Protein AF-A0A951MZR8-F1 (afdb_monomer)

Sequence (99 aa):
MGLIICPECGEDDDLTGERQLDGGLQISCASCGHVWDRDMRLRCRLCESDDLLYTPKPLWEKGRGDQRTPAGRIDAYRCRACGGRDVTSSSPMPGASTR

Foldseek 3Di:
DAQDADPPPRDRPQKDWDQDPVRWIWIAHPVPRWIFIWQQQKAAPVPRDSQKDWDKDFDWDQDPDRDTDRPDIDTFIAHPVPRDGRMDRPRGDRHDGDD

Radius of gyration: 18.62 Å; Cα contacts (8 Å, |Δi|>4): 191; chains: 1; bounding box: 42×26×53 Å

Mean predicted aligned error: 9.26 Å

Secondary structure (DSSP, 8-state):
-PPP--TTT--SSSEEEEE-TTS-EEEEETTT--EEEE---EEETTT----EEE--EEEEEE-STT-EEEEEEE--EEETTT----EEE------PBP-

pLDDT: mean 81.5, std 13.78, range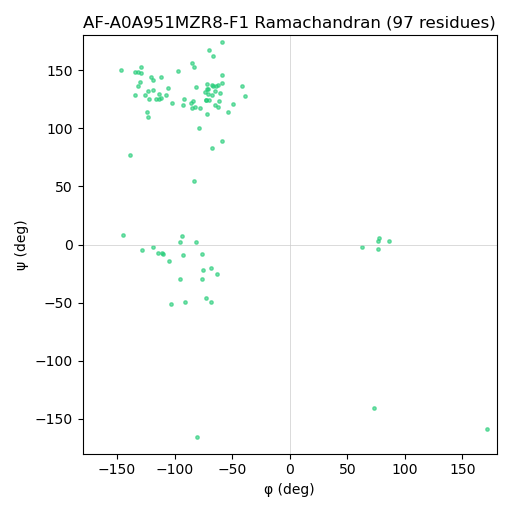 [39.06, 94.81]

Structure (mmCIF, N/CA/C/O backbone):
data_AF-A0A951MZR8-F1
#
_entry.id   AF-A0A951MZR8-F1
#
loop_
_atom_site.group_PDB
_atom_site.id
_atom_site.type_symbol
_atom_site.label_atom_id
_atom_site.label_alt_id
_atom_site.label_comp_id
_atom_site.label_asym_id
_atom_site.label_entity_id
_atom_site.label_seq_id
_atom_site.pdbx_PDB_ins_code
_atom_site.Cartn_x
_atom_site.Cartn_y
_atom_site.Cartn_z
_atom_site.occupancy
_atom_site.B_iso_or_equiv
_atom_site.auth_seq_id
_atom_site.auth_comp_id
_atom_site.auth_asym_id
_atom_site.auth_atom_id
_atom_site.pdbx_PDB_model_num
ATOM 1 N N . MET A 1 1 ? -9.324 0.859 -9.011 1.00 39.06 1 MET A N 1
ATOM 2 C CA . MET A 1 1 ? -9.385 1.650 -7.766 1.00 39.06 1 MET A CA 1
ATOM 3 C C . MET A 1 1 ? -10.212 0.881 -6.756 1.00 39.06 1 MET A C 1
ATOM 5 O O . MET A 1 1 ? -11.300 0.464 -7.120 1.00 39.06 1 MET A O 1
ATOM 9 N N . GLY A 1 2 ? -9.696 0.640 -5.550 1.00 55.94 2 GLY A N 1
ATOM 10 C CA . GLY A 1 2 ? -10.509 0.091 -4.462 1.00 55.94 2 GLY A CA 1
ATOM 11 C C . GLY A 1 2 ? -11.283 1.225 -3.801 1.00 55.94 2 GLY A C 1
ATOM 12 O O . GLY A 1 2 ? -10.647 2.156 -3.309 1.00 55.94 2 GLY A O 1
ATOM 13 N N . LEU A 1 3 ? -12.614 1.163 -3.844 1.00 69.50 3 LEU A N 1
ATOM 14 C CA . LEU A 1 3 ? -13.473 2.026 -3.036 1.00 69.50 3 LEU A CA 1
ATOM 15 C C . LEU A 1 3 ? -13.279 1.669 -1.558 1.00 69.50 3 L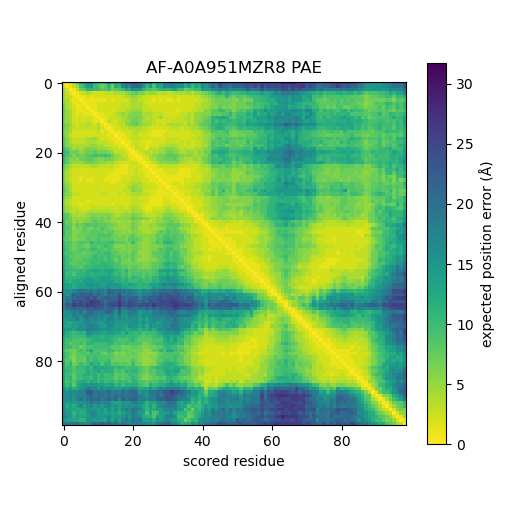EU A C 1
ATOM 17 O O . LEU A 1 3 ? -13.165 0.492 -1.211 1.00 69.50 3 LEU A O 1
ATOM 21 N N . ILE A 1 4 ? -13.176 2.691 -0.715 1.00 81.88 4 ILE A N 1
ATOM 22 C CA . ILE A 1 4 ? -13.206 2.542 0.738 1.00 81.88 4 ILE A CA 1
ATOM 23 C C . ILE A 1 4 ? -14.669 2.706 1.127 1.00 81.88 4 ILE A C 1
ATOM 25 O O . ILE A 1 4 ? -15.275 3.700 0.756 1.00 81.88 4 ILE A O 1
ATOM 29 N N . ILE A 1 5 ? -15.216 1.725 1.833 1.00 89.75 5 ILE A N 1
ATOM 30 C CA . ILE A 1 5 ? -16.617 1.697 2.250 1.00 89.75 5 ILE A CA 1
ATOM 31 C C . ILE A 1 5 ? -16.634 1.401 3.748 1.00 89.75 5 ILE A C 1
ATOM 33 O O . ILE A 1 5 ? -15.841 0.577 4.219 1.00 89.75 5 ILE A O 1
ATOM 37 N N . CYS A 1 6 ? -17.511 2.064 4.496 1.00 90.12 6 CYS A N 1
ATOM 38 C CA . CYS A 1 6 ? -17.727 1.779 5.903 1.00 90.12 6 CYS A CA 1
ATOM 39 C C . CYS A 1 6 ? -18.220 0.332 6.068 1.00 90.12 6 CYS A C 1
ATOM 41 O O . CYS A 1 6 ? -19.256 -0.021 5.498 1.00 90.12 6 CYS A O 1
ATOM 43 N N . PRO A 1 7 ? -17.527 -0.507 6.858 1.00 89.62 7 PRO A N 1
ATOM 44 C CA . PRO A 1 7 ? -17.903 -1.910 7.022 1.00 89.62 7 PRO A CA 1
ATOM 45 C C . PRO A 1 7 ? -19.224 -2.101 7.783 1.00 89.62 7 PRO A C 1
ATOM 47 O O . PRO A 1 7 ? -19.838 -3.155 7.653 1.00 89.62 7 PRO A O 1
ATOM 50 N N . GLU A 1 8 ? -19.669 -1.096 8.544 1.00 91.25 8 GLU A N 1
ATOM 51 C CA . GLU A 1 8 ? -20.892 -1.169 9.353 1.00 91.25 8 GLU A CA 1
ATOM 52 C C . GLU A 1 8 ? -22.135 -0.674 8.605 1.00 91.25 8 GLU A C 1
ATOM 54 O O . GLU A 1 8 ? -23.160 -1.353 8.598 1.00 91.25 8 GLU A O 1
ATOM 59 N N . CYS A 1 9 ? -22.075 0.503 7.971 1.00 92.25 9 CYS A N 1
ATOM 60 C CA . CYS A 1 9 ? -23.251 1.119 7.342 1.00 92.25 9 CYS A CA 1
ATOM 61 C C . CYS A 1 9 ? -23.211 1.170 5.809 1.00 92.25 9 CYS A C 1
ATOM 63 O O . CYS A 1 9 ? -24.209 1.544 5.200 1.00 92.25 9 CYS A O 1
ATOM 65 N N . GLY A 1 10 ? -22.093 0.803 5.177 1.00 90.31 10 GLY A N 1
ATOM 66 C CA . GLY A 1 10 ? -21.957 0.846 3.719 1.00 90.31 10 GLY A CA 1
ATOM 67 C C . GLY A 1 10 ? -21.723 2.242 3.125 1.00 90.31 10 GLY A C 1
ATOM 68 O O . GLY A 1 10 ? -21.703 2.360 1.907 1.00 90.31 10 GLY A O 1
ATOM 69 N N . GLU A 1 11 ? -21.545 3.272 3.957 1.00 90.31 11 GLU A N 1
ATOM 70 C CA . GLU A 1 11 ? -21.225 4.645 3.534 1.00 90.31 11 GLU A CA 1
ATOM 71 C C . GLU A 1 11 ? -19.859 4.717 2.838 1.00 90.31 11 GLU A C 1
ATOM 73 O O . GLU A 1 11 ? -18.891 4.134 3.333 1.00 90.31 11 GLU A O 1
ATOM 78 N N . ASP A 1 12 ? -19.752 5.446 1.730 1.00 90.44 12 ASP A N 1
ATOM 79 C CA . ASP A 1 12 ? -18.516 5.576 0.949 1.00 90.44 12 ASP A CA 1
ATOM 80 C C . ASP A 1 12 ? -18.100 7.026 0.648 1.00 90.44 12 ASP A C 1
ATOM 82 O O . ASP A 1 12 ? -16.993 7.228 0.140 1.00 90.44 12 ASP A O 1
ATOM 86 N N . ASP A 1 13 ? -18.915 8.020 1.022 1.00 87.75 13 ASP A N 1
ATOM 87 C CA . ASP A 1 13 ? -18.622 9.445 0.804 1.00 87.75 13 ASP A CA 1
ATOM 88 C C . ASP A 1 13 ? -18.155 10.137 2.100 1.00 87.75 13 ASP A C 1
ATOM 90 O O . ASP A 1 13 ? -17.071 10.722 2.163 1.00 87.75 13 ASP A O 1
ATOM 94 N N . ASP A 1 14 ? -18.914 9.975 3.189 1.00 92.06 14 ASP A N 1
ATOM 95 C CA . ASP A 1 14 ? -18.675 10.642 4.480 1.00 92.06 14 ASP A CA 1
ATOM 96 C C . ASP A 1 14 ? -17.623 9.925 5.356 1.00 92.06 14 ASP A C 1
ATOM 98 O O . ASP A 1 14 ? -17.855 9.556 6.518 1.00 92.06 14 ASP A O 1
ATOM 102 N N . LEU A 1 15 ? -16.433 9.713 4.786 1.00 91.56 15 LEU A N 1
ATOM 103 C CA . LEU A 1 15 ? -15.292 9.062 5.430 1.00 91.56 15 LEU A CA 1
ATOM 104 C C . LEU A 1 15 ? -14.129 10.040 5.640 1.00 91.56 15 LEU A C 1
ATOM 106 O O . LEU A 1 15 ? -13.642 10.685 4.713 1.00 91.56 15 LEU A O 1
ATOM 110 N N . THR A 1 16 ? -13.614 10.095 6.866 1.00 91.94 16 THR A N 1
ATOM 111 C CA . THR A 1 16 ? -12.428 10.888 7.224 1.00 91.94 16 THR A CA 1
ATOM 112 C C . THR A 1 16 ? -11.263 9.978 7.572 1.00 91.94 16 THR A C 1
ATOM 114 O O . THR A 1 16 ? -11.464 8.904 8.127 1.00 91.94 16 THR A O 1
ATOM 117 N N . GLY A 1 17 ? -10.040 10.380 7.218 1.00 90.38 17 GLY A N 1
ATOM 118 C CA . GLY A 1 17 ? -8.837 9.588 7.464 1.00 90.38 17 GLY A CA 1
ATOM 119 C C . GLY A 1 17 ? -7.777 10.369 8.233 1.00 90.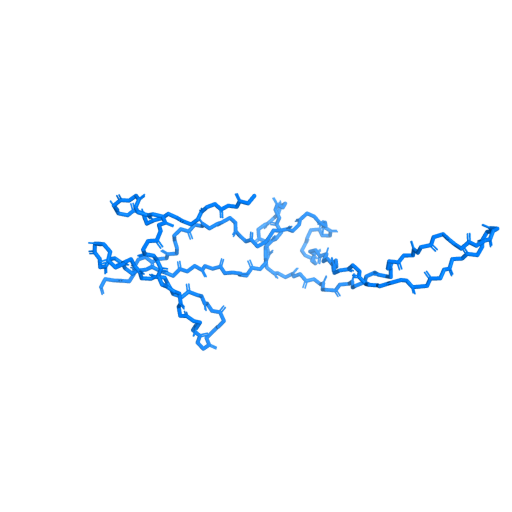38 17 GLY A C 1
ATOM 120 O O . GLY A 1 17 ? -7.383 11.453 7.804 1.00 90.38 17 GLY A O 1
ATOM 121 N N . GLU A 1 18 ? -7.266 9.790 9.316 1.00 90.25 18 GLU A N 1
ATOM 122 C CA . GLU A 1 18 ? -6.165 10.329 10.113 1.00 90.25 18 GLU A CA 1
ATOM 123 C C . GLU A 1 18 ? -4.952 9.392 10.061 1.00 90.25 18 GLU A C 1
ATOM 125 O O . GLU A 1 18 ? -5.040 8.195 10.349 1.00 90.25 18 GLU A O 1
ATOM 130 N N . ARG A 1 19 ? -3.791 9.933 9.668 1.00 86.56 19 ARG A N 1
ATOM 131 C CA . ARG A 1 19 ? -2.533 9.175 9.674 1.00 86.56 19 ARG A CA 1
ATOM 132 C C . ARG A 1 19 ? -2.059 8.994 11.109 1.00 86.56 19 ARG A C 1
ATOM 134 O O . ARG A 1 19 ? -1.827 9.973 11.809 1.00 86.56 19 ARG A O 1
ATOM 141 N N . GLN A 1 20 ? -1.844 7.746 11.491 1.00 84.69 20 GLN A N 1
ATOM 142 C CA . GLN A 1 20 ? -1.325 7.382 12.800 1.00 84.69 20 GLN A CA 1
ATOM 143 C C . GLN A 1 20 ? 0.211 7.448 12.813 1.00 84.69 20 GLN A C 1
ATOM 145 O O . GLN A 1 20 ? 0.874 7.349 11.774 1.00 84.69 20 GLN A O 1
ATOM 150 N N . LEU A 1 21 ? 0.795 7.624 14.004 1.00 79.56 21 LEU A N 1
ATOM 151 C CA . LEU A 1 21 ? 2.251 7.748 14.195 1.00 79.56 21 LEU A CA 1
ATOM 152 C C . LEU A 1 21 ? 3.025 6.483 13.786 1.00 79.56 21 LEU A C 1
ATOM 154 O O . LEU A 1 21 ? 4.197 6.568 13.426 1.00 79.56 21 LEU A O 1
ATOM 158 N N . ASP A 1 22 ? 2.375 5.322 13.820 1.00 75.06 22 ASP A N 1
ATOM 159 C CA . ASP A 1 22 ? 2.930 4.026 13.418 1.00 75.06 22 ASP A CA 1
ATOM 160 C C . ASP A 1 22 ? 2.886 3.786 11.893 1.00 75.06 22 ASP A C 1
ATOM 162 O O . ASP A 1 22 ? 3.290 2.727 11.410 1.00 75.06 22 ASP A O 1
ATOM 166 N N . GLY A 1 23 ? 2.406 4.770 11.123 1.00 71.38 23 GLY A N 1
ATOM 167 C CA . GLY A 1 23 ? 2.251 4.686 9.672 1.00 71.38 23 GLY A CA 1
ATOM 168 C C . GLY A 1 23 ? 0.926 4.071 9.211 1.00 71.38 23 GL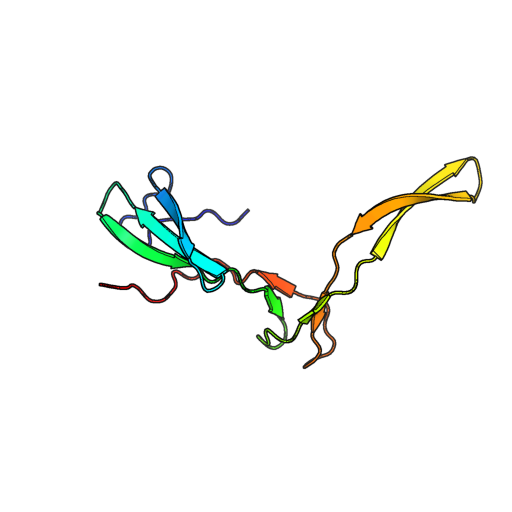Y A C 1
ATOM 169 O O . GLY A 1 23 ? 0.725 3.935 7.999 1.00 71.38 23 GLY A O 1
ATOM 170 N N . GL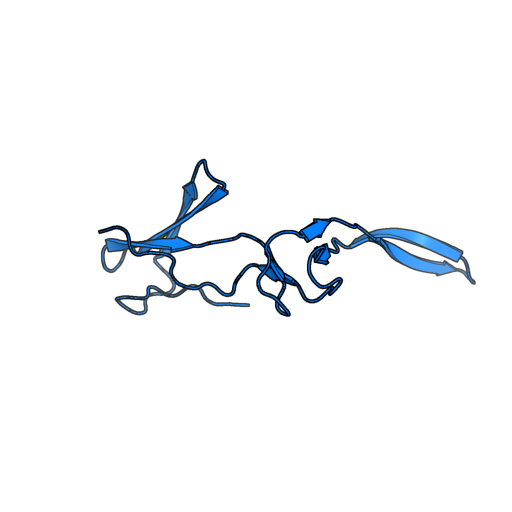Y A 1 24 ? 0.025 3.723 10.136 1.00 79.00 24 GLY A N 1
ATOM 171 C CA . GLY A 1 24 ? -1.351 3.335 9.841 1.00 79.00 24 GLY A CA 1
ATOM 172 C C . GLY A 1 24 ? -2.218 4.505 9.364 1.00 79.00 24 GLY A C 1
ATOM 173 O O . GLY A 1 24 ? -1.845 5.679 9.454 1.00 79.00 24 GLY A O 1
ATOM 174 N N . LEU A 1 25 ? -3.396 4.184 8.833 1.00 86.50 25 LEU A N 1
ATOM 175 C CA . LEU A 1 25 ? -4.438 5.158 8.516 1.00 86.50 25 LEU A CA 1
ATOM 176 C C . LEU A 1 25 ? -5.706 4.759 9.266 1.00 86.50 25 LEU A C 1
ATOM 178 O O . LEU A 1 25 ? -6.316 3.757 8.911 1.00 86.50 25 LEU A O 1
ATOM 182 N N . GLN A 1 26 ? -6.097 5.532 10.270 1.00 90.69 26 GLN A N 1
ATOM 183 C CA . GLN A 1 26 ? -7.387 5.359 10.926 1.00 90.69 26 GLN A CA 1
ATOM 184 C C . GLN A 1 26 ? -8.460 6.045 10.087 1.00 90.69 26 GLN A C 1
ATOM 186 O O . GLN A 1 26 ? -8.244 7.154 9.599 1.00 90.69 26 GLN A O 1
ATOM 191 N N . ILE A 1 27 ? -9.589 5.379 9.886 1.00 91.19 27 ILE A N 1
ATOM 192 C CA . ILE A 1 27 ? -10.721 5.888 9.121 1.00 91.19 27 ILE A CA 1
ATOM 193 C C . ILE A 1 27 ? -11.925 5.980 10.045 1.00 91.19 27 ILE A C 1
ATOM 195 O O . ILE A 1 27 ? -12.230 5.030 10.760 1.00 91.19 27 ILE A O 1
ATOM 199 N N . SER A 1 28 ? -12.614 7.114 9.991 1.00 93.56 28 SER A N 1
ATOM 200 C CA . SER A 1 28 ? -13.810 7.401 10.774 1.00 93.56 28 SER A CA 1
ATOM 201 C C . SER A 1 28 ? -14.963 7.736 9.835 1.00 93.56 28 SER A C 1
ATOM 203 O O . SER A 1 28 ? -14.854 8.639 9.001 1.00 93.56 28 SER A O 1
ATOM 205 N N . CYS A 1 29 ? -16.075 7.016 9.969 1.00 94.81 29 CYS A N 1
ATOM 206 C CA . CYS A 1 29 ? -17.313 7.282 9.243 1.00 94.81 29 CYS A CA 1
ATOM 207 C C . CYS A 1 29 ? -18.147 8.323 9.994 1.00 94.81 29 CYS A C 1
ATOM 209 O O . CYS A 1 29 ? -18.539 8.088 11.136 1.00 94.81 29 CYS A O 1
ATOM 211 N N . ALA A 1 30 ? -18.467 9.449 9.355 1.00 93.44 30 ALA A N 1
ATOM 212 C CA . ALA A 1 30 ? -19.292 10.486 9.977 1.00 93.44 30 ALA A CA 1
ATOM 213 C C . ALA A 1 30 ? -20.787 10.109 10.036 1.00 93.44 30 ALA A C 1
ATOM 215 O O . ALA A 1 30 ? -21.505 10.614 10.895 1.00 93.44 30 ALA A O 1
ATOM 216 N N . SER A 1 31 ? -21.240 9.189 9.174 1.00 93.81 31 SER A N 1
ATOM 217 C CA . SER A 1 31 ? -22.639 8.739 9.093 1.00 93.81 31 SER A CA 1
ATOM 218 C C . SER A 1 31 ? -23.050 7.844 10.274 1.00 93.81 31 SER A C 1
ATOM 220 O O . SER A 1 31 ? -24.088 8.068 10.894 1.00 93.81 31 SER A O 1
ATOM 222 N N . CYS A 1 32 ? -22.219 6.859 10.647 1.00 93.50 32 CYS A N 1
ATOM 223 C CA . CYS A 1 32 ? -22.515 5.937 11.758 1.00 93.50 32 CYS A CA 1
ATOM 224 C C . CYS A 1 32 ? -21.570 6.055 12.966 1.00 93.50 32 CYS A C 1
ATOM 226 O O . CYS A 1 32 ? -21.801 5.409 13.986 1.00 93.50 32 CYS A O 1
ATOM 228 N N . GLY A 1 33 ? -20.503 6.853 12.866 1.00 92.62 33 GLY A N 1
ATOM 229 C CA . GLY A 1 33 ? -19.495 7.009 13.917 1.00 92.62 33 GLY A CA 1
ATOM 230 C C . GLY A 1 33 ? -18.499 5.851 14.026 1.00 92.62 33 GLY A C 1
ATOM 231 O O . GLY A 1 33 ? -17.660 5.868 14.923 1.00 92.62 33 GLY A O 1
ATOM 232 N N . HIS A 1 34 ? -18.571 4.843 13.151 1.00 93.56 34 HIS A N 1
ATOM 233 C CA . HIS A 1 34 ? -17.644 3.715 13.189 1.00 93.56 34 HIS A CA 1
ATOM 234 C C . HIS A 1 34 ? -16.219 4.143 12.830 1.00 93.56 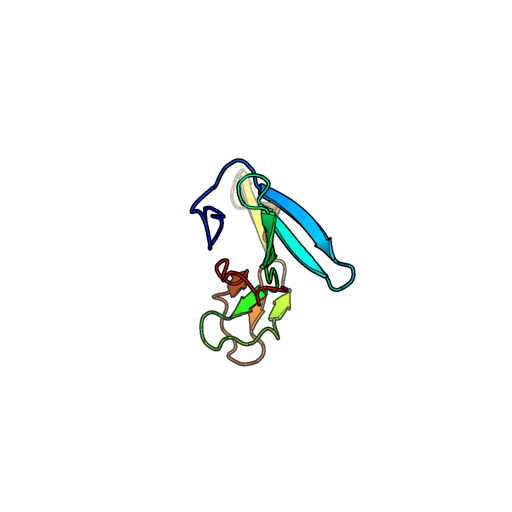34 HIS A C 1
ATOM 236 O O . HIS A 1 34 ? -16.010 4.874 11.858 1.00 93.56 34 HIS A O 1
ATOM 242 N N . VAL A 1 35 ? -15.247 3.630 13.586 1.00 92.25 35 VAL A N 1
ATOM 243 C CA . VAL A 1 35 ? -13.819 3.892 13.402 1.00 92.25 35 VAL A CA 1
ATOM 244 C C . VAL A 1 35 ? -13.084 2.570 13.200 1.00 92.25 35 VAL A C 1
ATOM 246 O O . VAL A 1 35 ? -13.285 1.610 13.947 1.00 92.25 35 VAL A O 1
ATOM 249 N N . TRP A 1 36 ? -12.232 2.506 12.182 1.00 89.44 36 TRP A N 1
ATOM 250 C CA . TRP A 1 36 ? -11.436 1.321 11.879 1.00 89.44 36 TRP A CA 1
ATOM 251 C C . TRP A 1 36 ? -10.078 1.698 11.304 1.00 89.44 36 TRP A C 1
ATOM 253 O O . TRP A 1 36 ? -9.926 2.707 10.617 1.00 89.44 36 TRP A O 1
ATOM 263 N N . ASP A 1 37 ? -9.079 0.860 11.554 1.00 86.75 37 ASP A N 1
ATOM 264 C CA . ASP A 1 37 ? -7.753 1.067 10.988 1.00 86.75 37 ASP A CA 1
ATOM 265 C C . ASP A 1 37 ? -7.665 0.509 9.570 1.00 86.75 37 ASP A C 1
ATOM 267 O O . ASP A 1 37 ? -8.344 -0.442 9.197 1.00 86.75 37 ASP A O 1
ATOM 271 N N . ARG A 1 38 ? -6.793 1.076 8.747 1.00 80.94 38 ARG A N 1
ATOM 272 C CA . ARG A 1 38 ? -6.473 0.568 7.418 1.00 80.94 38 ARG A CA 1
ATOM 273 C C . ARG A 1 38 ? -4.974 0.335 7.324 1.00 80.94 38 ARG A C 1
ATOM 275 O O . ARG A 1 38 ? -4.182 1.280 7.323 1.00 80.94 38 ARG A O 1
ATOM 282 N N . ASP A 1 39 ? -4.590 -0.934 7.186 1.00 75.75 39 ASP A N 1
ATOM 283 C CA . ASP A 1 39 ? -3.195 -1.301 6.946 1.00 75.75 39 ASP A CA 1
ATOM 284 C C . ASP A 1 39 ? -2.797 -0.917 5.511 1.00 75.75 39 ASP A C 1
ATOM 286 O O . ASP A 1 39 ? -3.305 -1.463 4.527 1.00 75.75 39 ASP A O 1
ATOM 290 N N . MET A 1 40 ? -1.896 0.062 5.398 1.00 75.75 40 MET A N 1
ATOM 291 C CA . MET A 1 40 ? -1.341 0.529 4.125 1.00 75.75 40 MET A CA 1
ATOM 292 C C . MET A 1 40 ? 0.000 -0.129 3.780 1.00 75.75 40 MET A C 1
ATOM 294 O O . MET A 1 40 ? 0.609 0.230 2.766 1.00 75.75 40 MET A O 1
ATOM 298 N N . ARG A 1 41 ? 0.495 -1.059 4.607 1.00 78.69 41 ARG A N 1
ATOM 299 C CA . ARG A 1 41 ? 1.772 -1.730 4.359 1.00 78.69 41 ARG A CA 1
ATOM 300 C C . ARG A 1 41 ? 1.698 -2.523 3.056 1.00 78.69 41 ARG A C 1
ATOM 302 O O . ARG A 1 41 ? 0.712 -3.191 2.739 1.00 78.69 41 ARG A O 1
ATOM 309 N N . LEU A 1 42 ? 2.770 -2.438 2.276 1.00 81.94 42 LEU A N 1
ATOM 310 C CA . LEU A 1 42 ? 2.923 -3.252 1.079 1.00 81.94 42 LEU A CA 1
ATOM 311 C C . LEU A 1 42 ? 3.167 -4.709 1.490 1.00 81.94 42 LEU A C 1
ATOM 313 O O . LEU A 1 42 ? 4.014 -4.982 2.338 1.00 81.94 42 LEU A O 1
ATOM 317 N N . ARG A 1 43 ? 2.461 -5.644 0.854 1.00 87.75 43 ARG A N 1
ATOM 318 C CA . ARG A 1 43 ? 2.634 -7.088 1.043 1.00 87.75 43 ARG A CA 1
ATOM 319 C C . ARG A 1 43 ? 2.806 -7.793 -0.292 1.00 87.75 43 ARG A C 1
ATOM 321 O O . ARG A 1 43 ? 2.254 -7.391 -1.320 1.00 87.75 43 ARG A O 1
ATOM 328 N N . CYS A 1 44 ? 3.583 -8.868 -0.285 1.00 90.00 44 CYS A N 1
ATOM 329 C CA . CYS A 1 44 ? 3.695 -9.744 -1.439 1.00 90.00 44 CYS A CA 1
ATOM 330 C C . CYS A 1 44 ? 2.397 -10.534 -1.630 1.00 90.00 44 CYS A C 1
ATOM 332 O O . CYS A 1 44 ? 1.944 -11.204 -0.710 1.00 90.00 44 CYS A O 1
ATOM 334 N N . ARG A 1 45 ? 1.835 -10.540 -2.840 1.00 88.88 45 ARG A N 1
ATOM 335 C CA . ARG A 1 45 ? 0.618 -11.316 -3.144 1.00 88.88 45 ARG A CA 1
ATOM 336 C C . ARG A 1 45 ? 0.846 -12.813 -3.315 1.00 88.88 45 ARG A C 1
ATOM 338 O O . ARG A 1 45 ? -0.112 -13.564 -3.427 1.00 88.88 45 ARG A O 1
ATOM 345 N N . LEU A 1 46 ? 2.107 -13.237 -3.336 1.00 89.94 46 LEU A N 1
ATOM 346 C CA . LEU A 1 46 ? 2.479 -14.640 -3.506 1.00 89.94 46 LEU A CA 1
ATOM 347 C C . LEU A 1 46 ? 2.710 -15.356 -2.173 1.00 89.94 46 LEU A C 1
ATOM 349 O O . LEU A 1 46 ? 2.535 -16.566 -2.103 1.00 89.94 46 LEU A O 1
ATOM 353 N N . CYS A 1 47 ? 3.153 -14.636 -1.139 1.00 90.69 47 CYS A N 1
ATOM 354 C CA . CYS A 1 47 ? 3.521 -15.233 0.150 1.00 90.69 47 CYS A CA 1
ATOM 355 C C . CYS A 1 47 ? 3.184 -14.366 1.371 1.00 90.69 47 CYS A C 1
ATOM 357 O O . CYS A 1 47 ? 3.651 -14.669 2.462 1.00 90.69 47 CYS A O 1
ATOM 359 N N . GLU A 1 48 ? 2.455 -13.260 1.186 1.00 88.31 48 GLU A N 1
ATOM 360 C CA . GLU A 1 48 ? 1.935 -12.355 2.234 1.00 88.31 48 GLU A CA 1
ATOM 361 C C . GLU A 1 48 ? 2.979 -11.625 3.101 1.00 88.31 48 GLU A C 1
ATOM 363 O O . GLU A 1 48 ? 2.630 -10.761 3.910 1.00 88.31 48 GLU A O 1
ATOM 368 N N . SER A 1 49 ? 4.264 -11.903 2.874 1.00 89.00 49 SER A N 1
ATOM 369 C CA . SER A 1 49 ? 5.399 -11.223 3.497 1.00 89.00 49 SER A CA 1
ATOM 370 C C . SER A 1 49 ? 5.386 -9.720 3.210 1.00 89.00 49 SER A C 1
ATOM 372 O O . SER A 1 49 ? 5.175 -9.294 2.071 1.00 89.00 49 SER A O 1
ATOM 374 N N . ASP A 1 50 ? 5.709 -8.932 4.230 1.00 87.94 50 ASP A N 1
ATOM 375 C CA . ASP A 1 50 ? 5.966 -7.490 4.158 1.00 87.94 50 ASP A CA 1
ATOM 376 C C . ASP A 1 50 ? 7.459 -7.156 3.956 1.00 87.94 50 ASP A C 1
ATOM 378 O O . ASP A 1 50 ? 7.796 -6.016 3.638 1.00 87.94 50 ASP A O 1
ATOM 382 N N . ASP A 1 51 ? 8.356 -8.151 4.049 1.00 91.31 51 ASP A N 1
ATOM 383 C CA . ASP A 1 51 ? 9.777 -8.009 3.691 1.00 91.31 51 ASP A CA 1
ATOM 384 C C . ASP A 1 51 ? 9.973 -7.789 2.176 1.00 91.31 51 ASP A C 1
ATOM 386 O O . ASP A 1 51 ? 10.209 -8.709 1.374 1.00 91.31 51 ASP A O 1
ATOM 390 N N . LEU A 1 52 ? 9.819 -6.528 1.775 1.00 90.81 52 LEU A N 1
ATOM 391 C CA . LEU A 1 52 ? 9.914 -6.050 0.406 1.00 90.81 52 LEU A CA 1
ATOM 392 C C . LEU A 1 52 ? 11.146 -5.161 0.228 1.00 90.81 52 LEU A C 1
ATOM 394 O O . LEU A 1 52 ? 11.330 -4.137 0.883 1.00 90.81 52 LEU A O 1
ATOM 398 N N . LEU A 1 53 ? 11.973 -5.517 -0.750 1.00 92.12 53 LEU A N 1
ATOM 399 C CA . LEU A 1 53 ? 13.080 -4.701 -1.215 1.00 92.12 53 LEU A CA 1
ATOM 400 C C . LEU A 1 53 ? 12.586 -3.687 -2.245 1.00 92.12 53 LEU A C 1
ATOM 402 O O . LEU A 1 53 ? 12.157 -4.059 -3.339 1.00 92.12 53 LEU A O 1
ATOM 406 N N . TYR A 1 54 ? 12.725 -2.406 -1.928 1.00 90.62 54 TYR A N 1
ATOM 407 C CA . TYR A 1 54 ? 12.507 -1.330 -2.883 1.00 90.62 54 TYR A CA 1
ATOM 408 C C . TYR A 1 54 ? 13.651 -1.265 -3.909 1.00 90.62 54 TYR A C 1
ATOM 410 O O . TYR A 1 54 ? 14.825 -1.205 -3.552 1.00 90.62 54 TYR A O 1
ATOM 418 N N . THR A 1 55 ? 13.315 -1.340 -5.195 1.00 87.62 55 THR A N 1
ATOM 419 C CA . THR A 1 55 ? 14.258 -1.399 -6.323 1.00 87.62 55 THR A CA 1
ATOM 420 C C . THR A 1 55 ? 13.763 -0.512 -7.476 1.00 87.62 55 THR A C 1
ATOM 422 O O . THR A 1 55 ? 13.218 -1.030 -8.452 1.00 87.62 55 THR A O 1
ATOM 425 N N . PRO A 1 56 ? 13.914 0.822 -7.392 1.00 85.75 56 PRO A N 1
ATOM 426 C CA . PRO A 1 56 ? 13.439 1.727 -8.433 1.00 85.75 56 PRO A CA 1
ATOM 427 C C . PRO A 1 56 ? 14.083 1.428 -9.783 1.00 85.75 56 PRO A C 1
ATOM 429 O O . PRO A 1 56 ? 15.260 1.069 -9.865 1.00 85.75 56 PRO A O 1
ATOM 432 N N . LYS A 1 57 ? 13.319 1.622 -10.855 1.00 85.94 57 LYS A N 1
ATOM 433 C CA . LYS A 1 57 ? 13.794 1.451 -12.227 1.00 85.94 57 LYS A CA 1
ATOM 434 C C . LYS A 1 57 ? 13.703 2.761 -12.998 1.00 85.94 57 LYS A C 1
ATOM 436 O O . LYS A 1 57 ? 12.721 3.482 -12.840 1.00 85.94 57 LYS A O 1
ATOM 441 N N . PRO A 1 58 ? 14.680 3.073 -13.858 1.00 85.81 58 PRO A N 1
ATOM 442 C CA . PRO A 1 58 ? 14.551 4.198 -14.771 1.00 85.81 58 PRO A CA 1
ATOM 443 C C . PRO A 1 58 ? 13.419 3.943 -15.776 1.00 85.81 58 PRO A C 1
ATOM 445 O O . PRO A 1 58 ? 13.343 2.872 -16.386 1.00 85.81 58 PRO A O 1
ATOM 448 N N . LEU A 1 59 ? 12.550 4.940 -15.942 1.00 84.75 59 LEU A N 1
ATOM 449 C CA . LEU A 1 59 ? 11.621 5.030 -17.062 1.00 84.75 59 LEU A CA 1
ATOM 450 C C . LEU A 1 59 ? 12.373 5.661 -18.235 1.00 84.75 59 LEU A C 1
ATOM 452 O O . LEU A 1 59 ? 12.923 6.756 -18.110 1.00 84.75 59 LEU A O 1
ATOM 456 N N . TRP A 1 60 ? 12.406 4.960 -19.363 1.00 84.69 60 TRP A N 1
ATOM 457 C CA . TRP A 1 60 ? 13.101 5.403 -20.567 1.00 84.69 60 TRP A CA 1
ATOM 458 C C . TRP A 1 60 ? 12.092 5.832 -21.621 1.00 84.69 60 TRP A C 1
ATOM 460 O O . TRP A 1 60 ? 11.216 5.043 -21.974 1.00 84.69 60 TRP A O 1
ATOM 470 N N . GLU A 1 61 ? 12.269 7.025 -22.178 1.00 76.94 61 GLU A N 1
ATOM 471 C CA . GLU A 1 61 ? 11.566 7.437 -23.392 1.00 76.94 61 GLU A CA 1
ATOM 472 C C . GLU A 1 61 ? 12.446 7.229 -24.623 1.00 76.94 61 GLU A C 1
ATOM 474 O O . GLU A 1 61 ? 13.682 7.295 -24.568 1.00 76.94 61 GLU A O 1
ATOM 479 N N . LYS A 1 62 ? 11.793 6.946 -25.753 1.00 74.56 62 LYS A N 1
ATOM 480 C CA . LYS A 1 62 ? 12.469 6.793 -27.038 1.00 74.56 62 LYS A CA 1
ATOM 481 C C . LYS A 1 62 ? 12.797 8.180 -27.597 1.00 74.56 62 LYS A C 1
ATOM 483 O O . LYS A 1 62 ? 11.890 8.957 -27.878 1.00 74.56 62 LYS A O 1
ATOM 488 N N . GLY A 1 63 ? 14.086 8.475 -27.763 1.00 71.62 63 GLY A N 1
ATOM 489 C CA . GLY A 1 63 ? 14.563 9.680 -28.442 1.00 71.62 63 GLY A CA 1
ATOM 490 C C . GLY A 1 63 ? 14.534 9.549 -29.971 1.00 71.62 63 GLY A C 1
ATOM 491 O O . GLY A 1 63 ? 13.930 8.631 -30.530 1.00 71.62 63 GLY A O 1
ATOM 492 N N . ARG A 1 64 ? 15.219 10.459 -30.679 1.00 74.69 64 ARG A N 1
ATOM 493 C CA . ARG A 1 64 ? 15.476 10.286 -32.122 1.00 74.69 64 ARG A CA 1
ATOM 494 C C . ARG A 1 64 ? 16.522 9.182 -32.330 1.00 74.69 64 ARG A C 1
ATOM 496 O O . ARG A 1 64 ? 17.561 9.184 -31.676 1.00 74.69 64 ARG A O 1
ATOM 503 N N . GLY A 1 65 ? 16.262 8.266 -33.264 1.00 77.38 65 GLY A N 1
ATOM 504 C CA . GLY A 1 65 ? 17.118 7.096 -33.505 1.00 77.38 65 GLY A CA 1
ATOM 505 C C . GLY A 1 65 ? 16.999 6.036 -32.399 1.00 77.38 65 GLY A C 1
ATOM 506 O O . GLY A 1 65 ? 15.900 5.797 -31.897 1.00 77.38 65 GLY A O 1
ATOM 507 N N . ASP A 1 66 ? 18.127 5.420 -32.024 1.00 75.00 66 ASP A N 1
ATOM 508 C CA . ASP A 1 66 ? 18.223 4.388 -30.968 1.00 75.00 66 ASP A CA 1
ATOM 509 C C . ASP A 1 66 ? 18.575 4.946 -29.577 1.00 75.00 66 ASP A C 1
ATOM 511 O O . ASP A 1 66 ? 18.809 4.196 -28.626 1.00 75.00 66 ASP A O 1
ATOM 515 N N . GLN A 1 67 ? 18.613 6.270 -29.424 1.00 78.62 67 GLN A N 1
ATOM 516 C CA . GLN A 1 67 ? 18.921 6.888 -28.138 1.00 78.62 67 GLN A CA 1
ATOM 517 C C . GLN A 1 67 ? 17.761 6.732 -27.144 1.00 78.62 67 GLN A C 1
ATOM 519 O O . GLN A 1 67 ? 16.588 6.914 -27.483 1.00 78.62 67 GLN A O 1
ATOM 524 N N . ARG A 1 68 ? 18.107 6.420 -25.889 1.00 80.12 68 ARG A N 1
ATOM 525 C CA . ARG A 1 68 ? 17.182 6.380 -24.750 1.00 80.12 68 ARG A CA 1
ATOM 526 C C . ARG A 1 68 ? 17.550 7.479 -23.765 1.00 80.12 68 ARG A C 1
ATOM 528 O O . ARG A 1 68 ? 18.680 7.509 -23.281 1.00 80.12 68 ARG A O 1
ATOM 535 N N . THR A 1 69 ? 16.588 8.331 -23.441 1.00 78.12 69 THR A N 1
ATOM 536 C CA . THR A 1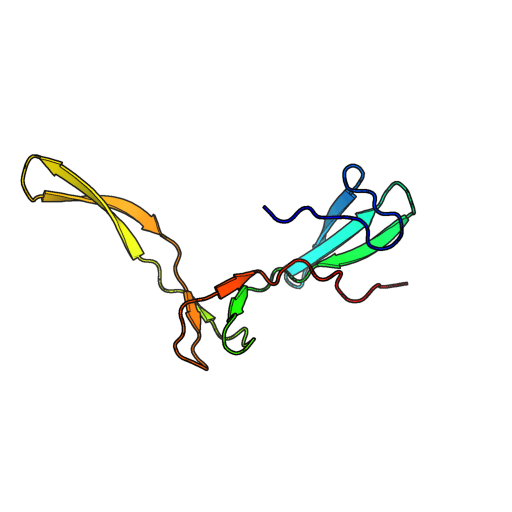 69 ? 16.753 9.395 -22.442 1.00 78.12 69 THR A CA 1
ATOM 537 C C . THR A 1 69 ? 16.003 8.997 -21.168 1.00 78.12 69 THR A C 1
ATOM 539 O O . THR A 1 69 ? 14.873 8.506 -21.278 1.00 78.12 69 THR A O 1
ATOM 542 N N . PRO A 1 70 ? 16.589 9.152 -19.962 1.00 79.50 70 PRO A N 1
ATOM 543 C CA . PRO A 1 70 ? 15.840 8.959 -18.726 1.00 79.50 70 PRO A CA 1
ATOM 544 C C . PRO A 1 70 ? 14.713 9.994 -18.661 1.00 79.50 70 PRO A C 1
ATOM 546 O O . PRO A 1 70 ? 14.979 11.192 -18.642 1.00 79.50 70 PRO A O 1
ATOM 549 N N . ALA A 1 71 ? 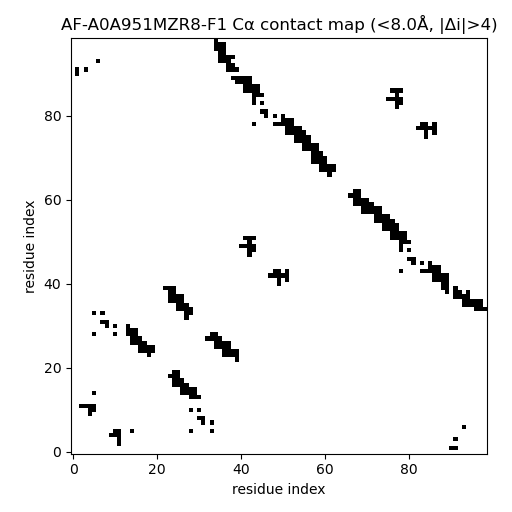13.468 9.528 -18.634 1.00 85.00 71 ALA A N 1
ATOM 550 C CA . ALA A 1 71 ? 12.277 10.376 -18.561 1.00 85.00 71 ALA A CA 1
ATOM 551 C C . ALA A 1 71 ? 11.641 10.373 -17.165 1.00 85.00 71 ALA A C 1
ATOM 553 O O . ALA A 1 71 ? 10.808 11.215 -16.846 1.00 85.00 71 ALA A O 1
ATOM 554 N N . GLY A 1 72 ? 12.035 9.429 -16.308 1.00 86.06 72 GLY A N 1
ATOM 555 C CA . GLY A 1 72 ? 11.531 9.353 -14.945 1.00 86.06 72 GLY A CA 1
ATOM 556 C C . GLY A 1 72 ? 11.957 8.088 -14.213 1.00 86.06 72 GLY A C 1
ATOM 557 O O . GLY A 1 72 ? 12.932 7.423 -14.577 1.00 86.06 72 GLY A O 1
ATOM 558 N N . ARG A 1 73 ? 11.195 7.743 -13.175 1.00 86.19 73 ARG A N 1
ATOM 559 C CA . ARG A 1 73 ? 11.415 6.574 -12.321 1.00 86.19 73 ARG A CA 1
ATOM 560 C C . ARG A 1 73 ? 10.112 5.804 -12.153 1.00 86.19 73 ARG A C 1
ATOM 562 O O . ARG A 1 73 ? 9.071 6.399 -11.903 1.00 86.19 73 ARG A O 1
ATOM 569 N N . ILE A 1 74 ? 10.196 4.486 -12.259 1.00 84.94 74 ILE A N 1
ATOM 570 C CA . ILE A 1 74 ? 9.142 3.558 -11.867 1.00 84.94 74 ILE A CA 1
ATOM 571 C C . ILE A 1 74 ? 9.542 2.974 -10.519 1.00 84.94 74 ILE A C 1
ATOM 573 O O . ILE A 1 74 ? 10.606 2.357 -10.392 1.00 84.94 74 ILE A O 1
ATOM 577 N N . ASP A 1 75 ? 8.687 3.150 -9.524 1.00 86.56 75 ASP A N 1
ATOM 578 C CA . ASP A 1 75 ? 8.843 2.481 -8.243 1.00 86.56 75 ASP A CA 1
ATOM 579 C C . ASP A 1 75 ? 8.561 0.987 -8.442 1.00 86.56 75 ASP A C 1
ATOM 581 O O . ASP A 1 75 ? 7.527 0.592 -8.980 1.00 86.56 75 ASP A O 1
ATOM 585 N N . ALA A 1 76 ? 9.513 0.139 -8.063 1.00 87.31 76 ALA A N 1
ATOM 586 C CA . ALA A 1 76 ? 9.361 -1.305 -8.153 1.00 87.31 76 ALA A CA 1
ATOM 587 C C . ALA A 1 76 ? 9.836 -1.956 -6.860 1.00 87.31 76 ALA A C 1
ATOM 589 O O . ALA A 1 76 ? 10.754 -1.470 -6.202 1.00 87.31 76 ALA A O 1
ATOM 590 N N . TYR A 1 77 ? 9.208 -3.073 -6.512 1.00 90.06 77 TYR A N 1
ATOM 591 C CA . TYR A 1 77 ? 9.488 -3.814 -5.291 1.00 90.06 77 TYR A CA 1
ATOM 592 C C . TYR A 1 77 ? 9.728 -5.285 -5.619 1.00 90.06 77 TYR A C 1
ATOM 594 O O . TYR A 1 77 ? 9.226 -5.818 -6.613 1.00 90.06 77 TYR A O 1
ATOM 602 N N . ARG A 1 78 ? 10.509 -5.950 -4.774 1.00 91.38 78 ARG A N 1
ATOM 603 C CA . ARG A 1 78 ? 10.744 -7.390 -4.834 1.00 91.38 78 ARG A CA 1
ATOM 604 C C . ARG A 1 78 ? 10.626 -7.973 -3.438 1.00 91.38 78 ARG A C 1
ATOM 606 O O . ARG A 1 78 ? 11.311 -7.517 -2.532 1.00 91.38 78 ARG A O 1
ATOM 613 N N . CYS A 1 79 ? 9.823 -9.013 -3.275 1.00 93.56 79 CYS A N 1
ATOM 614 C CA . CYS A 1 79 ? 9.763 -9.740 -2.018 1.00 93.56 79 CYS A CA 1
ATOM 615 C C . CYS A 1 79 ? 11.078 -10.482 -1.769 1.00 93.56 79 CYS A C 1
ATOM 617 O O . CYS A 1 79 ? 11.556 -11.206 -2.646 1.00 93.56 79 CYS A O 1
ATOM 619 N N . ARG A 1 80 ? 11.671 -10.310 -0.585 1.00 94.19 80 ARG A N 1
ATOM 620 C CA . ARG A 1 80 ? 12.883 -11.043 -0.201 1.00 94.19 80 ARG A CA 1
ATOM 621 C C . ARG A 1 80 ? 12.588 -12.490 0.185 1.00 94.19 80 ARG A C 1
ATOM 623 O O . ARG A 1 80 ? 13.421 -13.344 -0.091 1.00 94.19 80 ARG A O 1
ATOM 630 N N . ALA A 1 81 ? 11.398 -12.766 0.722 1.00 94.38 81 ALA A N 1
ATOM 631 C CA . ALA A 1 81 ? 11.001 -14.109 1.138 1.00 94.38 81 ALA A CA 1
ATOM 632 C C . ALA A 1 81 ? 10.816 -15.076 -0.047 1.00 94.38 81 ALA A C 1
ATOM 634 O O . ALA A 1 81 ? 11.385 -16.162 -0.046 1.00 94.38 81 ALA A O 1
ATOM 635 N N . CYS A 1 82 ? 10.059 -14.687 -1.082 1.00 93.19 82 CYS A N 1
ATOM 636 C CA . CYS A 1 82 ? 9.776 -15.562 -2.233 1.00 93.19 82 CYS A CA 1
ATOM 637 C C . CYS A 1 82 ? 10.462 -15.131 -3.541 1.00 93.19 82 CYS A C 1
ATOM 639 O O . CYS A 1 82 ? 10.391 -15.831 -4.548 1.00 93.19 82 CYS A O 1
ATOM 641 N N . GLY A 1 83 ? 11.096 -13.955 -3.575 1.00 91.06 83 GLY A N 1
ATOM 642 C CA . GLY A 1 83 ? 11.721 -13.405 -4.782 1.00 91.06 83 GLY A CA 1
ATOM 643 C C . GLY A 1 83 ? 10.749 -12.802 -5.803 1.00 91.06 83 GLY A C 1
ATOM 644 O O . GLY A 1 83 ? 11.212 -12.246 -6.806 1.00 91.06 83 GLY A O 1
ATOM 645 N N . GLY A 1 84 ? 9.440 -12.891 -5.552 1.00 89.31 84 GLY A N 1
ATOM 646 C CA . GLY A 1 84 ? 8.373 -12.389 -6.410 1.00 89.31 84 GLY A CA 1
ATOM 647 C C . GLY A 1 84 ? 8.329 -10.867 -6.534 1.00 89.31 84 GLY A C 1
ATOM 648 O O . GLY A 1 84 ? 8.905 -10.133 -5.730 1.00 89.31 84 GLY A O 1
ATOM 649 N N . ARG A 1 85 ? 7.635 -10.390 -7.570 1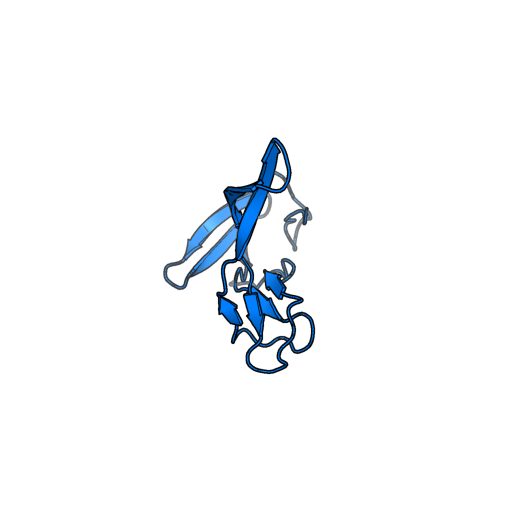.00 85.62 85 ARG A N 1
ATOM 650 C CA . ARG A 1 85 ? 7.446 -8.955 -7.864 1.00 85.62 85 ARG A CA 1
ATOM 651 C C . ARG A 1 85 ? 5.981 -8.519 -7.844 1.00 85.62 85 ARG A C 1
ATOM 653 O O . ARG A 1 85 ? 5.709 -7.342 -8.045 1.00 85.62 85 ARG A O 1
ATOM 660 N N . ASP A 1 86 ? 5.061 -9.455 -7.616 1.00 85.94 86 ASP A N 1
ATOM 661 C CA . ASP A 1 86 ? 3.653 -9.139 -7.395 1.00 85.94 86 ASP A CA 1
ATOM 662 C C . ASP A 1 86 ? 3.491 -8.653 -5.952 1.00 85.94 86 ASP A C 1
ATOM 664 O O . ASP A 1 86 ? 3.536 -9.429 -4.987 1.00 85.94 86 ASP A O 1
ATOM 668 N N . VAL A 1 87 ? 3.421 -7.333 -5.819 1.00 82.75 87 VAL A N 1
ATOM 669 C CA . VAL A 1 87 ? 3.213 -6.631 -4.560 1.00 82.75 87 VAL A CA 1
ATOM 670 C C . VAL A 1 87 ? 1.944 -5.808 -4.676 1.00 82.75 87 VAL A C 1
ATOM 672 O O . VAL A 1 87 ? 1.644 -5.236 -5.721 1.00 82.75 87 VAL A O 1
ATOM 675 N N . THR A 1 88 ? 1.213 -5.720 -3.581 1.00 71.62 88 THR A N 1
ATOM 676 C CA . THR A 1 88 ? 0.081 -4.813 -3.445 1.00 71.62 88 THR A CA 1
ATOM 677 C C . THR A 1 88 ? 0.252 -4.082 -2.124 1.00 71.62 88 THR A C 1
ATOM 679 O O . THR A 1 88 ? 0.763 -4.668 -1.170 1.00 71.62 88 THR A O 1
ATOM 682 N N . SER A 1 89 ? -0.198 -2.832 -2.010 1.00 62.31 89 SER A N 1
ATOM 683 C CA . SER A 1 89 ? -0.697 -2.426 -0.692 1.00 62.31 89 SER A CA 1
ATOM 684 C C . SER A 1 89 ? -1.856 -3.361 -0.408 1.00 62.31 89 SER A C 1
ATOM 686 O O . SER A 1 89 ? -2.644 -3.616 -1.327 1.00 62.31 89 SER A O 1
ATOM 688 N N . SER A 1 90 ? -1.895 -3.981 0.772 1.00 48.50 90 SER A N 1
ATOM 689 C CA . SER A 1 90 ? -3.002 -4.864 1.146 1.00 48.50 90 SER A CA 1
ATOM 690 C C . SER A 1 90 ? -4.312 -4.267 0.633 1.00 48.50 90 SER A C 1
ATOM 692 O O . SER A 1 90 ? -4.575 -3.076 0.837 1.00 48.50 90 SER A O 1
ATOM 694 N N . SER A 1 91 ? -5.104 -5.065 -0.100 1.00 44.31 91 SER A N 1
ATOM 695 C CA . SER A 1 91 ? -6.510 -4.727 -0.343 1.00 44.31 91 SER A CA 1
ATOM 696 C C . SER A 1 91 ? -7.074 -4.186 0.969 1.00 44.31 91 SER A C 1
ATOM 698 O O . SER A 1 91 ? -6.721 -4.765 1.999 1.00 44.31 91 SER A O 1
ATOM 700 N N . PRO A 1 92 ? -7.855 -3.088 0.971 1.00 45.62 92 PRO A N 1
ATOM 701 C CA . PRO A 1 92 ? -8.398 -2.520 2.197 1.00 45.62 92 PRO A CA 1
ATOM 702 C C . PRO A 1 92 ? -9.255 -3.579 2.884 1.00 45.62 92 PRO A C 1
ATOM 704 O O . PRO A 1 92 ? -10.442 -3.703 2.614 1.00 45.62 92 PRO A O 1
ATOM 707 N N . MET A 1 93 ? -8.640 -4.390 3.734 1.00 46.34 93 MET A N 1
ATOM 708 C CA . MET A 1 93 ? -9.366 -5.056 4.781 1.00 46.34 93 MET A CA 1
ATOM 709 C C . MET A 1 93 ? -9.655 -3.950 5.786 1.00 46.34 93 MET A C 1
ATOM 711 O O . MET A 1 93 ? -8.734 -3.176 6.088 1.00 46.34 93 MET A O 1
ATOM 715 N N . PRO A 1 94 ? -10.901 -3.814 6.260 1.00 50.75 94 PRO A N 1
ATOM 716 C CA . PRO A 1 94 ? -11.113 -3.076 7.485 1.00 50.75 94 PRO A CA 1
ATOM 717 C C . PRO A 1 94 ? -10.180 -3.727 8.509 1.00 50.75 94 PRO A C 1
ATOM 719 O O . PRO A 1 94 ? -10.259 -4.928 8.771 1.00 50.75 94 PRO A O 1
ATOM 722 N N . GLY A 1 95 ? -9.179 -2.973 8.953 1.00 49.62 95 GLY A N 1
ATOM 723 C CA . GLY A 1 95 ? -8.302 -3.373 10.037 1.00 49.62 95 GLY A CA 1
ATOM 724 C C . GLY A 1 95 ? -9.129 -3.616 11.292 1.00 49.62 95 GLY A C 1
ATOM 725 O O . GLY A 1 95 ? -10.344 -3.412 11.307 1.00 49.62 95 GLY A O 1
ATOM 726 N N . ALA A 1 96 ? -8.472 -4.105 12.341 1.00 53.91 96 ALA A N 1
ATOM 727 C CA . ALA A 1 96 ? -9.146 -4.418 13.591 1.00 53.91 96 ALA A CA 1
ATOM 728 C C . ALA A 1 96 ? -10.014 -3.226 14.036 1.00 53.91 96 ALA A C 1
ATOM 730 O O . ALA A 1 96 ? -9.520 -2.110 14.179 1.00 53.91 96 ALA A O 1
ATOM 731 N N . SER A 1 97 ? -11.321 -3.457 14.184 1.00 51.28 97 SER A N 1
ATOM 732 C CA . SER A 1 97 ? -12.234 -2.434 14.682 1.00 51.28 97 SER A CA 1
ATOM 733 C C . SER A 1 97 ? -11.851 -2.131 16.126 1.00 51.28 97 SER A C 1
ATOM 735 O O . SER A 1 97 ? -11.845 -3.028 16.975 1.00 51.28 97 SER A O 1
ATOM 737 N N . THR A 1 98 ? -11.494 -0.878 16.389 1.00 56.25 98 THR A N 1
ATOM 738 C CA . THR A 1 98 ? -11.247 -0.407 17.749 1.00 56.25 98 THR A CA 1
ATOM 739 C C . THR A 1 98 ? -12.564 0.169 18.255 1.00 56.25 98 THR A C 1
ATOM 741 O O . THR A 1 98 ? -13.144 1.042 17.614 1.00 56.25 98 THR A O 1
ATOM 744 N N . ARG A 1 99 ? -13.079 -0.408 19.343 1.00 46.22 99 ARG A N 1
ATOM 745 C CA . ARG A 1 99 ? -14.391 -0.093 19.922 1.00 46.22 99 ARG A CA 1
ATOM 746 C C . ARG A 1 99 ? -14.347 1.146 20.806 1.00 46.22 99 ARG A C 1
ATOM 748 O O . ARG A 1 99 ? -13.324 1.308 21.508 1.00 46.22 99 ARG A O 1
#

Solvent-accessible surface area (backbone atoms only — not comparable to full-atom values): 6104 Å² total; per-residue (Å²): 134,86,82,65,57,39,91,86,81,63,53,62,76,60,62,45,77,47,78,42,98,89,67,38,34,38,34,38,30,73,84,80,65,52,44,31,33,34,60,63,61,52,24,24,76,84,76,65,46,59,59,56,44,82,52,72,40,80,33,71,42,84,47,81,80,91,46,71,44,83,73,49,73,42,86,40,54,31,27,69,86,80,65,45,64,60,65,38,53,46,74,84,51,81,31,74,69,63,129